Protein AF-A0A7C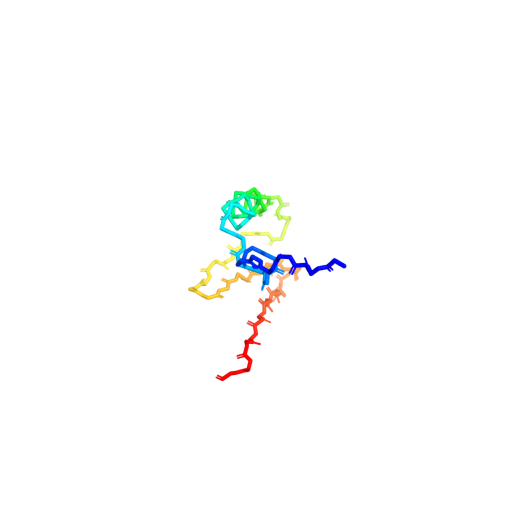4GWH9-F1 (afdb_monomer_lite)

Radius of gyration: 17.71 Å; chains: 1; bounding box: 30×23×53 Å

Structure (mmCIF, N/CA/C/O backbone):
data_AF-A0A7C4GWH9-F1
#
_entry.id   AF-A0A7C4GWH9-F1
#
loop_
_atom_site.group_PDB
_atom_site.id
_atom_site.type_symbol
_atom_site.label_atom_id
_atom_site.label_alt_id
_atom_site.label_comp_id
_atom_site.label_asym_id
_atom_site.label_entity_id
_atom_site.label_seq_id
_atom_site.pdbx_PDB_ins_code
_atom_site.Cartn_x
_atom_site.Cartn_y
_atom_site.Cartn_z
_atom_site.occupancy
_atom_site.B_iso_or_equiv
_atom_site.auth_seq_id
_atom_site.auth_comp_id
_atom_site.auth_asym_id
_atom_site.auth_atom_id
_atom_site.pdbx_PDB_model_num
ATOM 1 N N . MET A 1 1 ? 12.632 15.774 -36.053 1.00 53.69 1 MET A N 1
ATOM 2 C CA . MET A 1 1 ? 13.335 14.636 -35.421 1.00 53.69 1 MET A CA 1
ATOM 3 C C . MET A 1 1 ? 12.301 13.637 -34.931 1.00 53.69 1 MET A C 1
ATOM 5 O O . MET A 1 1 ? 11.361 14.059 -34.270 1.00 53.69 1 MET A O 1
ATOM 9 N N . SER A 1 2 ? 12.422 12.352 -35.272 1.00 72.44 2 SER A N 1
ATOM 10 C CA . SER A 1 2 ? 11.529 11.316 -34.740 1.00 72.44 2 SER A CA 1
ATOM 11 C C . SER A 1 2 ? 11.860 11.057 -33.268 1.00 72.44 2 SER A C 1
ATOM 13 O O . SER A 1 2 ? 13.011 10.816 -32.902 1.00 72.44 2 SER A O 1
ATOM 15 N N . ARG A 1 3 ? 10.855 11.151 -32.392 1.00 76.44 3 ARG A N 1
ATOM 16 C CA . ARG A 1 3 ? 11.018 10.849 -30.966 1.00 76.44 3 ARG A CA 1
ATOM 17 C C . ARG A 1 3 ? 11.122 9.330 -30.826 1.00 76.44 3 ARG A C 1
ATOM 19 O O . ARG A 1 3 ? 10.211 8.616 -31.233 1.00 76.44 3 ARG A O 1
ATOM 26 N N . LYS A 1 4 ? 12.238 8.829 -30.291 1.00 83.06 4 LYS A N 1
ATOM 27 C CA . LYS A 1 4 ? 12.407 7.396 -30.008 1.00 83.06 4 LYS A CA 1
ATOM 28 C C . LYS A 1 4 ? 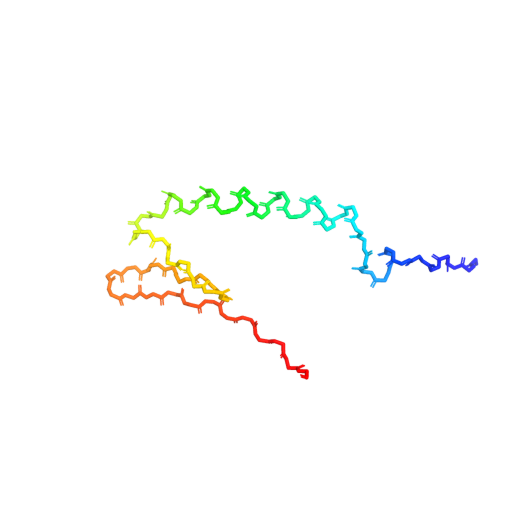11.377 6.999 -28.945 1.00 83.06 4 LYS A C 1
ATOM 30 O O . LYS A 1 4 ? 11.479 7.442 -27.804 1.00 83.06 4 LYS A O 1
ATOM 35 N N . ILE A 1 5 ? 10.375 6.210 -29.326 1.00 85.50 5 ILE A N 1
ATOM 36 C CA . ILE A 1 5 ? 9.395 5.665 -28.384 1.00 85.50 5 ILE A CA 1
ATOM 37 C C . ILE A 1 5 ? 10.079 4.519 -27.644 1.00 85.50 5 ILE A C 1
ATOM 39 O O . ILE A 1 5 ? 10.506 3.542 -28.256 1.00 85.50 5 ILE A O 1
ATOM 43 N N . THR A 1 6 ? 10.222 4.660 -26.332 1.00 88.31 6 THR A N 1
ATOM 44 C CA . THR A 1 6 ? 10.722 3.600 -25.455 1.00 88.31 6 THR A CA 1
ATOM 45 C C . THR A 1 6 ? 9.584 3.083 -24.587 1.00 88.31 6 THR A C 1
ATOM 47 O O . THR A 1 6 ? 8.604 3.782 -24.339 1.00 88.31 6 THR A O 1
ATOM 50 N N . TYR A 1 7 ? 9.716 1.853 -24.097 1.00 84.50 7 TYR A N 1
ATOM 51 C CA . TYR A 1 7 ? 8.718 1.243 -23.216 1.00 84.50 7 TYR A CA 1
ATOM 52 C C . TYR A 1 7 ? 8.532 2.032 -21.903 1.00 84.50 7 TYR A C 1
ATOM 54 O O . TYR A 1 7 ? 7.422 2.178 -21.396 1.00 84.50 7 TYR A O 1
ATOM 62 N N . ALA A 1 8 ? 9.617 2.631 -21.402 1.00 89.06 8 ALA A N 1
ATOM 63 C CA . ALA A 1 8 ? 9.567 3.566 -20.283 1.00 89.06 8 ALA A CA 1
ATOM 64 C C . ALA A 1 8 ? 8.769 4.838 -20.629 1.00 89.06 8 ALA A C 1
ATOM 66 O O . ALA A 1 8 ? 7.937 5.277 -19.839 1.00 89.06 8 ALA A O 1
ATOM 67 N N . ALA A 1 9 ? 8.945 5.387 -21.838 1.00 87.00 9 ALA A N 1
ATOM 68 C CA . ALA A 1 9 ? 8.256 6.601 -22.282 1.00 87.00 9 ALA A CA 1
ATOM 69 C C . ALA A 1 9 ? 6.732 6.438 -22.450 1.00 87.00 9 ALA A C 1
ATOM 71 O O . ALA A 1 9 ? 6.032 7.443 -22.533 1.00 87.00 9 ALA A O 1
ATOM 72 N N . VAL A 1 10 ? 6.215 5.205 -22.476 1.00 89.19 10 VAL A N 1
ATOM 73 C CA . VAL A 1 10 ? 4.769 4.909 -22.502 1.00 89.19 10 VAL A CA 1
ATOM 74 C C . VAL A 1 10 ? 4.210 4.521 -21.126 1.00 89.19 10 VAL A C 1
ATOM 76 O O . VAL A 1 10 ? 3.106 3.996 -21.032 1.00 89.19 10 VAL A O 1
ATOM 79 N N . GLY A 1 11 ? 4.959 4.785 -20.048 1.00 85.88 11 GLY A N 1
ATOM 80 C CA . GLY A 1 11 ? 4.497 4.614 -18.667 1.00 85.88 11 GLY A CA 1
ATOM 81 C C . GLY A 1 11 ? 4.885 3.290 -18.008 1.00 85.88 11 GLY A C 1
ATOM 82 O O . GLY A 1 11 ? 4.472 3.033 -16.879 1.00 85.88 11 GLY A O 1
ATOM 83 N N . VAL A 1 12 ? 5.699 2.454 -18.665 1.00 87.56 12 VAL A N 1
ATOM 84 C CA . VAL A 1 12 ? 6.142 1.159 -18.118 1.00 87.56 12 VAL A CA 1
ATOM 85 C C . VAL A 1 12 ? 7.633 1.176 -17.775 1.00 87.56 12 VAL A C 1
ATOM 87 O O . VAL A 1 12 ? 8.413 0.294 -18.144 1.00 87.56 12 VAL A O 1
ATOM 90 N N . ASP A 1 13 ? 8.037 2.208 -17.041 1.00 93.69 13 ASP A N 1
ATOM 91 C CA . ASP A 1 13 ? 9.381 2.312 -16.485 1.00 93.69 13 ASP A CA 1
ATOM 92 C C . ASP A 1 13 ? 9.521 1.403 -15.249 1.00 93.69 13 ASP A C 1
ATOM 94 O O . ASP A 1 13 ? 8.899 1.606 -14.199 1.00 93.69 13 ASP A O 1
ATOM 98 N N . ARG A 1 14 ? 10.331 0.349 -15.388 1.00 90.62 14 ARG A N 1
ATOM 99 C CA . ARG A 1 14 ? 10.532 -0.665 -14.345 1.00 90.62 14 ARG A CA 1
ATOM 100 C C . ARG A 1 14 ? 11.409 -0.166 -13.201 1.00 90.62 14 ARG A C 1
ATOM 102 O O . ARG A 1 14 ? 11.178 -0.577 -12.062 1.00 90.62 14 ARG A O 1
ATOM 109 N N . GLU A 1 15 ? 12.380 0.693 -13.488 1.00 93.31 15 GLU A N 1
ATOM 110 C CA . GLU A 1 15 ? 13.276 1.253 -12.476 1.00 93.31 15 GLU A CA 1
ATOM 111 C C . GLU A 1 15 ? 12.509 2.247 -11.611 1.00 93.31 15 GLU A C 1
ATOM 113 O O . GLU A 1 15 ? 12.484 2.112 -10.384 1.00 93.31 15 GLU A O 1
ATOM 118 N N . LEU A 1 16 ? 11.753 3.144 -12.251 1.00 93.25 16 LEU A N 1
ATOM 119 C CA . LEU A 1 16 ? 10.868 4.075 -11.556 1.00 93.25 16 LEU A CA 1
ATOM 120 C C . LEU A 1 16 ? 9.834 3.333 -10.699 1.00 93.25 16 LEU A C 1
ATOM 122 O O . LEU A 1 16 ? 9.601 3.700 -9.547 1.00 93.25 16 LEU A O 1
ATOM 126 N N . ARG A 1 17 ? 9.244 2.243 -11.212 1.00 92.31 17 ARG A N 1
ATOM 127 C CA . ARG A 1 17 ? 8.322 1.396 -10.436 1.00 92.31 17 ARG A CA 1
ATOM 128 C C . ARG A 1 17 ? 8.992 0.795 -9.202 1.00 92.31 17 ARG A C 1
ATOM 130 O O . ARG A 1 17 ? 8.361 0.734 -8.144 1.00 92.31 17 ARG A O 1
ATOM 137 N N . ALA A 1 18 ? 10.218 0.294 -9.331 1.00 93.38 18 ALA A N 1
ATOM 138 C CA . ALA A 1 18 ? 10.944 -0.290 -8.209 1.00 93.38 18 ALA A CA 1
ATOM 139 C C . ALA A 1 18 ? 11.206 0.759 -7.121 1.00 93.38 18 ALA A C 1
ATOM 141 O O . ALA A 1 18 ? 10.958 0.478 -5.947 1.00 93.38 18 ALA A O 1
ATOM 142 N N . GLU A 1 19 ? 11.621 1.963 -7.514 1.00 93.81 19 GLU A N 1
ATOM 143 C CA . GLU A 1 19 ? 11.884 3.077 -6.601 1.00 93.81 19 GLU A CA 1
ATOM 144 C C . GLU A 1 19 ? 10.604 3.579 -5.921 1.00 93.81 19 GLU A C 1
ATOM 146 O O . GLU A 1 19 ? 10.539 3.659 -4.692 1.00 93.81 19 GLU A O 1
ATOM 151 N N . ALA A 1 20 ? 9.525 3.774 -6.683 1.00 91.06 20 ALA A N 1
ATOM 152 C CA . ALA A 1 20 ? 8.215 4.141 -6.144 1.00 91.06 20 ALA A CA 1
ATOM 153 C C . ALA A 1 20 ? 7.711 3.117 -5.111 1.00 91.06 20 ALA A C 1
ATOM 155 O O . ALA A 1 20 ? 7.199 3.482 -4.051 1.00 91.06 20 ALA A O 1
ATOM 156 N N . LYS A 1 21 ? 7.922 1.815 -5.350 1.00 90.81 21 LYS A N 1
ATOM 157 C CA . LYS A 1 21 ? 7.592 0.768 -4.369 1.00 90.81 21 LYS A CA 1
ATOM 158 C C . LYS A 1 21 ? 8.407 0.867 -3.079 1.00 90.81 21 LYS A C 1
ATOM 160 O O . LYS A 1 21 ? 7.923 0.402 -2.046 1.00 90.81 21 LYS A O 1
ATOM 165 N N . LYS A 1 22 ? 9.622 1.428 -3.100 1.00 92.31 22 LYS A N 1
ATOM 166 C CA . LYS A 1 22 ? 10.377 1.715 -1.867 1.00 92.31 22 LYS A CA 1
ATOM 167 C C . LYS A 1 22 ? 9.706 2.837 -1.081 1.00 92.31 22 LYS A C 1
ATOM 169 O O . LYS A 1 22 ? 9.458 2.658 0.109 1.00 92.31 22 LYS A O 1
ATOM 174 N N . ALA A 1 23 ? 9.324 3.922 -1.754 1.00 90.38 23 ALA A N 1
ATOM 175 C CA . ALA A 1 23 ? 8.606 5.037 -1.135 1.00 90.38 23 ALA A CA 1
ATOM 176 C C . ALA A 1 23 ? 7.264 4.598 -0.515 1.00 90.38 23 ALA A C 1
ATOM 178 O O . ALA A 1 23 ? 6.931 5.006 0.595 1.00 90.38 23 ALA A O 1
ATOM 179 N N . LEU A 1 24 ? 6.537 3.676 -1.157 1.00 88.44 24 LEU A N 1
ATOM 180 C CA . LEU A 1 24 ? 5.305 3.110 -0.589 1.00 88.44 24 LEU A CA 1
ATOM 181 C C . LEU A 1 24 ? 5.530 2.375 0.741 1.00 88.44 24 LEU A C 1
ATOM 183 O O . LEU A 1 24 ? 4.658 2.397 1.607 1.00 88.44 24 LEU A O 1
ATOM 187 N N . ARG A 1 25 ? 6.686 1.730 0.942 1.00 88.81 25 ARG A N 1
ATOM 188 C CA . ARG A 1 25 ? 7.006 1.100 2.236 1.00 88.81 25 ARG A CA 1
ATOM 189 C C . ARG A 1 25 ? 7.240 2.140 3.325 1.00 88.81 25 ARG A C 1
ATOM 191 O O . ARG A 1 25 ? 6.801 1.933 4.453 1.00 88.81 25 ARG A O 1
ATOM 198 N N . LEU A 1 26 ? 7.880 3.258 2.981 1.00 90.44 26 LEU A N 1
ATOM 199 C CA . LEU A 1 26 ? 8.045 4.382 3.899 1.00 90.44 26 LEU A CA 1
ATOM 200 C C . LEU A 1 26 ? 6.681 4.962 4.293 1.00 90.44 26 LEU A C 1
ATOM 202 O O . LEU A 1 26 ? 6.432 5.131 5.482 1.00 90.44 26 LEU A O 1
ATOM 206 N N . LEU A 1 27 ? 5.770 5.159 3.335 1.00 87.38 27 LEU A N 1
ATOM 207 C CA . LEU A 1 27 ? 4.394 5.577 3.620 1.00 87.38 27 LEU A CA 1
ATOM 208 C C . LEU A 1 27 ? 3.700 4.612 4.593 1.00 87.38 27 LEU A C 1
ATOM 210 O O . LEU A 1 27 ? 3.120 5.050 5.575 1.00 87.38 27 LEU A O 1
ATOM 214 N N . LYS A 1 28 ? 3.815 3.294 4.393 1.00 87.31 28 LYS A N 1
ATOM 215 C CA . LYS A 1 28 ? 3.248 2.315 5.339 1.00 87.31 28 LYS A CA 1
ATOM 216 C C . LYS A 1 28 ? 3.836 2.429 6.747 1.00 87.31 28 LYS A C 1
ATOM 218 O O . LYS A 1 28 ? 3.136 2.162 7.713 1.00 87.31 28 LYS A O 1
ATOM 223 N N . SER A 1 29 ? 5.097 2.835 6.895 1.00 89.62 29 SER A N 1
ATOM 224 C CA . SER A 1 29 ? 5.691 3.035 8.225 1.00 89.62 29 SER A CA 1
ATOM 225 C C . SER A 1 29 ? 5.127 4.245 8.974 1.00 89.62 29 SER A C 1
ATOM 227 O O . SER A 1 29 ? 5.204 4.271 10.201 1.00 89.62 29 SER A O 1
ATOM 229 N N . THR A 1 30 ? 4.536 5.229 8.281 1.00 89.12 30 THR A N 1
ATOM 230 C CA . THR A 1 30 ? 3.942 6.406 8.939 1.00 89.12 30 THR A CA 1
ATOM 231 C C . THR A 1 30 ? 2.604 6.095 9.600 1.00 89.12 30 THR A C 1
ATOM 233 O O . THR A 1 30 ? 2.160 6.847 10.460 1.00 89.12 30 THR A O 1
ATOM 236 N N . TYR A 1 31 ? 1.992 4.958 9.271 1.00 88.81 31 TYR A N 1
ATOM 237 C CA . TYR A 1 31 ? 0.714 4.498 9.819 1.00 88.81 31 TYR A CA 1
ATOM 238 C C . TYR A 1 31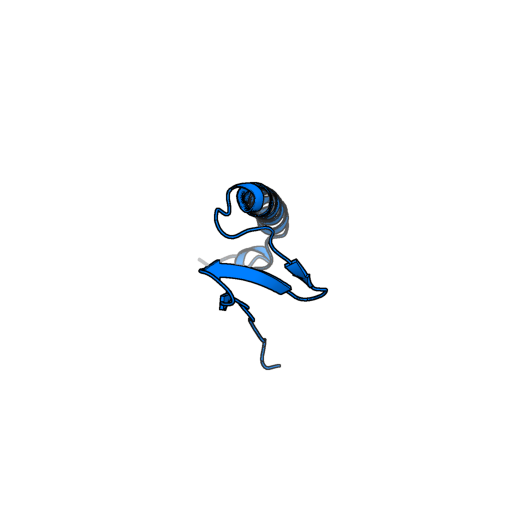 ? 0.732 4.371 11.346 1.00 88.81 31 TYR A C 1
ATOM 240 O O . TYR A 1 31 ? -0.271 4.637 12.000 1.00 88.81 31 TYR A O 1
ATOM 248 N N . ARG A 1 32 ? 1.905 4.081 11.927 1.00 88.31 32 ARG A N 1
ATOM 249 C CA . ARG A 1 32 ? 2.128 4.060 13.382 1.00 88.31 32 ARG A CA 1
ATOM 250 C C . ARG A 1 32 ? 1.875 5.402 14.080 1.00 88.31 32 ARG A C 1
ATOM 252 O O . ARG A 1 32 ? 1.757 5.435 15.295 1.00 88.31 32 ARG A O 1
ATOM 259 N N . PHE A 1 33 ? 1.867 6.505 13.331 1.00 89.38 33 PHE A N 1
ATOM 260 C CA . PHE A 1 33 ? 1.625 7.847 13.860 1.00 89.38 33 PHE A CA 1
ATOM 261 C C . PHE A 1 33 ? 0.133 8.220 13.878 1.00 89.38 33 PHE A C 1
ATOM 263 O O 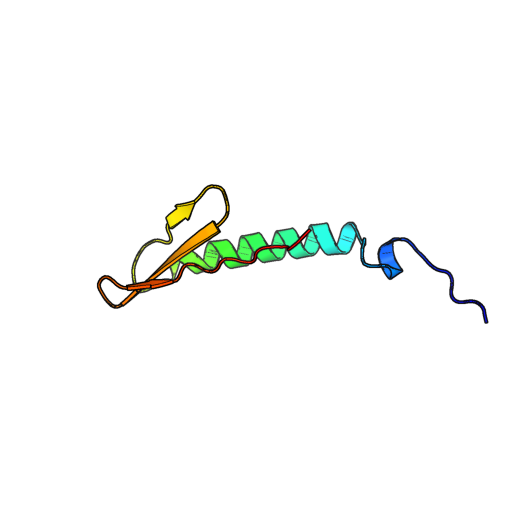. PHE A 1 33 ? -0.204 9.345 14.238 1.00 89.38 33 PHE A O 1
ATOM 270 N N . SER A 1 34 ? -0.761 7.305 13.488 1.00 86.88 34 SER A N 1
ATOM 271 C CA . SER A 1 34 ? -2.207 7.493 13.612 1.00 86.88 34 SER A CA 1
ATOM 272 C C . SER A 1 34 ? -2.603 7.683 15.078 1.00 86.88 34 SER A C 1
ATOM 274 O O . SER A 1 34 ? -2.382 6.805 15.910 1.00 86.88 34 SER A O 1
ATOM 276 N N . CYS A 1 35 ? -3.227 8.818 15.395 1.00 89.50 35 CYS A N 1
ATOM 277 C CA . CYS A 1 35 ? -3.776 9.083 16.727 1.00 89.50 35 CYS A CA 1
ATOM 278 C C . CYS A 1 35 ? -5.144 8.420 16.964 1.00 89.50 35 CYS A C 1
ATOM 280 O O . CYS A 1 35 ? -5.629 8.421 18.092 1.00 89.50 35 CYS A O 1
ATOM 282 N N . TYR A 1 36 ? -5.764 7.861 15.918 1.00 88.94 36 TYR A N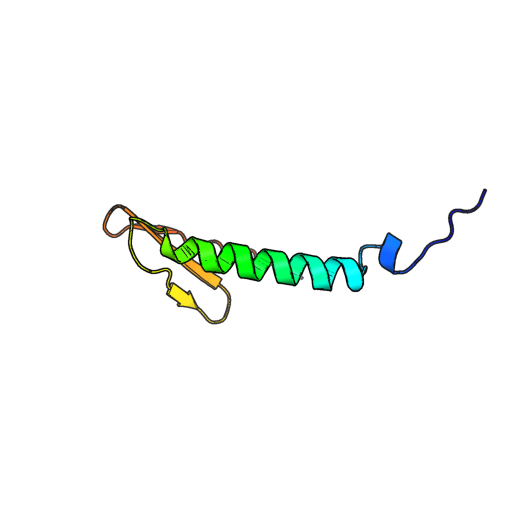 1
ATOM 283 C CA . TYR A 1 36 ? -7.100 7.260 15.976 1.00 88.94 36 TYR A CA 1
ATOM 284 C C . TYR A 1 36 ? -7.084 5.736 16.152 1.00 88.94 36 TYR A C 1
ATOM 286 O O . TYR A 1 36 ? -8.144 5.135 16.287 1.00 88.94 36 TYR A O 1
ATOM 294 N N . GLY A 1 37 ? -5.904 5.112 16.167 1.00 87.19 37 GLY A N 1
ATOM 295 C CA . GLY A 1 37 ? -5.738 3.667 16.317 1.00 87.19 37 GLY A CA 1
ATOM 296 C C . GLY A 1 37 ? -5.015 3.022 15.140 1.00 87.19 37 GLY A C 1
ATOM 297 O O . GLY A 1 37 ? -4.547 3.701 14.218 1.00 87.19 37 GLY A O 1
ATOM 298 N N . GLU A 1 38 ? -4.913 1.697 15.193 1.00 88.75 38 GLU A N 1
ATOM 299 C CA . GLU A 1 38 ? -4.225 0.901 14.180 1.00 88.75 38 GLU A CA 1
ATOM 300 C C . GLU A 1 38 ? -5.020 0.823 12.873 1.00 88.75 38 GLU A C 1
ATOM 302 O O . GLU A 1 38 ? -6.249 0.765 12.856 1.00 88.75 38 GLU A O 1
ATOM 307 N N . ILE A 1 39 ? -4.293 0.817 11.757 1.00 90.88 39 ILE A N 1
ATOM 308 C CA . ILE A 1 39 ? -4.873 0.670 10.421 1.00 90.88 39 ILE A CA 1
ATOM 309 C C . ILE A 1 39 ? -5.125 -0.809 10.147 1.00 90.88 39 ILE A C 1
ATOM 311 O O . ILE A 1 39 ? -4.214 -1.632 10.258 1.00 90.88 39 ILE A O 1
ATOM 315 N N . VAL A 1 40 ? -6.348 -1.133 9.732 1.00 89.94 40 VAL A N 1
ATOM 316 C CA . VAL A 1 40 ? -6.749 -2.504 9.409 1.00 89.94 40 VAL A CA 1
ATOM 317 C C . VAL A 1 40 ? -6.362 -2.802 7.964 1.00 89.94 40 VAL A C 1
ATOM 319 O O . VAL A 1 40 ? -6.819 -2.135 7.035 1.00 89.94 40 VAL A O 1
ATOM 322 N N . GLN A 1 41 ? -5.507 -3.806 7.768 1.00 89.06 41 GLN A N 1
ATOM 323 C CA . GLN A 1 41 ? -5.096 -4.263 6.441 1.00 89.06 41 GLN A CA 1
ATOM 324 C C . GLN A 1 41 ? -6.033 -5.370 5.960 1.00 89.06 41 GLN A C 1
ATOM 326 O O . GLN A 1 41 ? -6.096 -6.447 6.552 1.00 89.06 41 GLN A O 1
ATOM 331 N N . LEU A 1 42 ? -6.741 -5.104 4.869 1.00 87.00 42 LEU A N 1
ATOM 332 C CA . LEU A 1 42 ? -7.570 -6.071 4.161 1.00 87.00 42 LEU A CA 1
ATOM 333 C C . LEU A 1 42 ? -6.796 -6.634 2.955 1.00 87.00 42 LEU A C 1
ATOM 335 O O . LEU A 1 42 ? -5.810 -6.033 2.519 1.00 87.00 42 LEU A O 1
ATOM 339 N N . PRO A 1 43 ? -7.238 -7.756 2.355 1.00 84.62 43 PRO A N 1
ATOM 340 C CA . PRO A 1 43 ? -6.564 -8.339 1.192 1.00 84.62 43 PRO A CA 1
ATOM 341 C C . PRO A 1 43 ? -6.381 -7.375 0.007 1.00 84.62 43 PRO A C 1
ATOM 343 O O . PRO A 1 43 ? -5.405 -7.494 -0.732 1.00 84.62 43 PRO A O 1
ATOM 346 N N . PHE A 1 44 ? -7.292 -6.408 -0.157 1.00 80.81 44 PHE A N 1
ATOM 347 C CA . PHE A 1 44 ? -7.322 -5.492 -1.304 1.00 80.81 44 PHE A CA 1
ATOM 348 C C . PHE A 1 44 ? -7.257 -4.003 -0.933 1.00 80.81 44 PHE A C 1
ATOM 350 O O . PHE A 1 44 ? -7.294 -3.157 -1.822 1.00 80.81 44 PHE A O 1
ATOM 357 N N . GLY A 1 45 ? -7.133 -3.659 0.351 1.00 84.88 45 GLY A N 1
ATOM 358 C CA . GLY A 1 45 ? -7.233 -2.269 0.796 1.00 84.88 45 GLY A CA 1
ATOM 359 C C . GLY A 1 45 ? -6.824 -2.068 2.249 1.00 84.88 45 GLY A C 1
ATOM 360 O O . GLY A 1 45 ? -6.510 -3.020 2.959 1.00 84.88 45 GLY A O 1
ATOM 361 N N . ASN A 1 46 ? -6.815 -0.811 2.684 1.00 89.25 46 ASN A N 1
ATOM 362 C CA . ASN A 1 46 ? -6.572 -0.448 4.076 1.00 89.25 46 ASN A CA 1
ATOM 363 C C . ASN A 1 46 ? -7.750 0.381 4.580 1.00 89.25 46 ASN A C 1
ATOM 365 O O . ASN A 1 46 ? -8.153 1.329 3.907 1.00 89.25 46 ASN A O 1
ATOM 369 N N . VAL A 1 47 ? -8.219 0.071 5.785 1.00 91.06 47 VAL A N 1
ATOM 370 C CA . VAL A 1 47 ? -9.243 0.852 6.480 1.00 91.06 47 VAL A CA 1
ATOM 371 C C . VAL A 1 47 ? -8.570 1.690 7.560 1.00 91.06 47 VAL A C 1
ATOM 373 O O . VAL A 1 47 ? -7.876 1.165 8.437 1.00 91.06 47 VAL A O 1
ATOM 376 N N . PHE A 1 48 ? -8.759 3.005 7.484 1.00 91.56 48 PHE A N 1
ATOM 377 C CA . PHE A 1 48 ? -8.149 3.974 8.387 1.00 91.56 48 PHE A CA 1
ATOM 378 C C . PHE A 1 48 ? -9.154 4.397 9.462 1.00 91.56 48 PHE A C 1
ATOM 380 O O . PHE A 1 48 ? -10.228 4.889 9.113 1.00 91.56 48 PHE A O 1
ATOM 387 N N . PRO A 1 49 ? -8.839 4.263 10.760 1.00 91.81 49 PRO A N 1
ATOM 388 C CA . PRO A 1 49 ? -9.697 4.802 11.805 1.00 91.81 49 PRO A CA 1
ATOM 389 C C . PRO A 1 49 ? -9.703 6.333 11.745 1.00 91.81 49 PRO A C 1
ATOM 391 O O . PRO A 1 49 ? -8.664 6.971 11.560 1.00 91.81 49 PRO A O 1
ATOM 394 N N . PHE A 1 50 ? -10.880 6.931 11.900 1.00 88.31 50 PHE A N 1
ATOM 395 C CA . PHE A 1 50 ? -11.068 8.372 11.807 1.00 88.31 50 PHE A CA 1
ATOM 396 C C . PHE A 1 50 ? -12.167 8.835 12.765 1.00 88.31 50 PHE A C 1
ATOM 398 O O . PHE A 1 50 ? -13.307 8.995 12.360 1.00 88.31 50 PHE A O 1
ATOM 405 N N . ARG A 1 51 ? -11.793 9.126 14.020 1.00 87.06 51 ARG A N 1
ATOM 406 C CA . ARG A 1 51 ? -12.656 9.652 15.102 1.00 87.06 51 ARG A CA 1
ATOM 407 C C . ARG A 1 51 ? -13.804 8.720 15.531 1.00 87.06 51 ARG A C 1
ATOM 409 O O . ARG A 1 51 ? -14.797 8.574 14.832 1.00 87.06 51 ARG A O 1
ATOM 416 N N . GLY A 1 52 ? -13.751 8.250 16.781 1.00 85.88 52 GLY A N 1
ATOM 417 C CA . GLY A 1 52 ? -14.813 7.410 17.350 1.00 85.88 52 GLY A CA 1
ATOM 418 C C . GLY A 1 52 ? -15.023 6.153 16.505 1.00 85.88 52 GLY A C 1
ATOM 419 O O . GLY A 1 52 ? -14.044 5.533 16.103 1.00 85.88 52 GLY A O 1
ATOM 420 N N . ASP A 1 53 ? -16.278 5.850 16.180 1.00 88.44 53 ASP A N 1
ATOM 421 C CA . ASP A 1 53 ? -16.670 4.679 15.381 1.00 88.44 53 ASP A CA 1
ATOM 422 C C . ASP A 1 53 ? -16.669 4.941 13.859 1.00 88.44 53 ASP A C 1
ATOM 424 O O . ASP A 1 53 ? -17.290 4.209 13.088 1.00 88.44 53 ASP A O 1
ATOM 428 N N . CYS A 1 54 ? -16.002 6.006 13.405 1.00 90.94 54 CYS A N 1
ATOM 429 C CA . CYS A 1 54 ? -15.891 6.341 11.990 1.00 90.94 54 CYS A CA 1
ATOM 430 C C . CYS A 1 54 ? -14.582 5.807 11.391 1.00 90.94 54 CYS A C 1
ATOM 432 O O . CYS A 1 54 ? -13.505 5.889 11.987 1.00 90.94 54 CYS A O 1
ATOM 434 N N . TYR A 1 55 ? -14.679 5.299 10.165 1.00 91.75 55 TYR A N 1
ATOM 435 C CA . TYR A 1 55 ? -13.572 4.693 9.433 1.00 91.75 55 TYR A CA 1
ATOM 436 C C . TYR A 1 55 ? -13.576 5.176 7.982 1.00 91.75 55 TYR A C 1
ATOM 438 O O . TYR A 1 55 ? -14.634 5.394 7.393 1.00 91.75 55 TYR A O 1
ATOM 446 N N . LEU A 1 56 ? -12.388 5.341 7.408 1.00 90.44 56 LEU A N 1
ATOM 447 C CA . LEU A 1 56 ? -12.187 5.675 6.005 1.00 90.44 56 LEU A CA 1
ATOM 448 C C . LEU A 1 56 ? -11.710 4.432 5.262 1.00 90.44 56 LEU A C 1
ATOM 450 O O . LEU A 1 56 ? -10.623 3.921 5.533 1.00 90.44 56 LEU A O 1
ATOM 454 N N . ASP A 1 57 ? -12.513 3.987 4.305 1.00 89.75 57 ASP A N 1
ATOM 455 C CA . ASP A 1 57 ? -12.141 2.961 3.338 1.00 89.75 57 ASP A CA 1
ATOM 456 C C . ASP A 1 57 ? -11.938 3.625 1.972 1.00 89.75 57 ASP A C 1
ATOM 458 O O . ASP A 1 57 ? -12.861 4.209 1.400 1.00 89.75 57 ASP A O 1
ATOM 462 N N . LEU A 1 58 ? -10.695 3.622 1.490 1.00 82.50 58 LEU A N 1
ATOM 463 C CA . LEU A 1 58 ? -10.316 4.259 0.231 1.00 82.50 58 LEU A CA 1
ATOM 464 C C . LEU A 1 58 ? -10.175 3.186 -0.841 1.00 82.50 58 LEU A C 1
ATOM 466 O O . LEU A 1 58 ? -9.126 2.550 -0.967 1.00 82.50 58 LEU A O 1
ATOM 470 N N . VAL A 1 59 ? -11.230 3.020 -1.631 1.00 77.94 59 VAL A N 1
ATOM 471 C CA . VAL A 1 59 ? -11.275 2.053 -2.727 1.00 77.94 59 VAL A CA 1
ATOM 472 C C . VAL A 1 59 ? -11.046 2.773 -4.052 1.00 77.94 59 VAL A C 1
ATOM 474 O O . VAL A 1 59 ? -11.655 3.803 -4.336 1.00 77.94 59 VAL A O 1
ATOM 477 N N . ILE A 1 60 ? -10.148 2.230 -4.872 1.00 69.19 60 ILE A N 1
ATOM 478 C CA . ILE A 1 60 ? -9.978 2.634 -6.268 1.00 69.19 60 ILE A CA 1
ATOM 479 C C . ILE A 1 60 ? -10.305 1.409 -7.109 1.00 69.19 60 ILE A C 1
ATOM 481 O O . ILE A 1 60 ? -9.535 0.449 -7.129 1.00 69.19 60 ILE A O 1
ATOM 485 N N . GLU A 1 61 ? -11.439 1.445 -7.797 1.00 70.12 61 GLU A N 1
ATOM 486 C CA . GLU A 1 61 ? -11.840 0.389 -8.723 1.00 70.12 61 GLU A CA 1
ATOM 487 C C . GLU A 1 61 ? -11.484 0.789 -10.154 1.00 70.12 61 GLU A C 1
ATOM 489 O O . GLU A 1 61 ? -11.773 1.898 -10.607 1.00 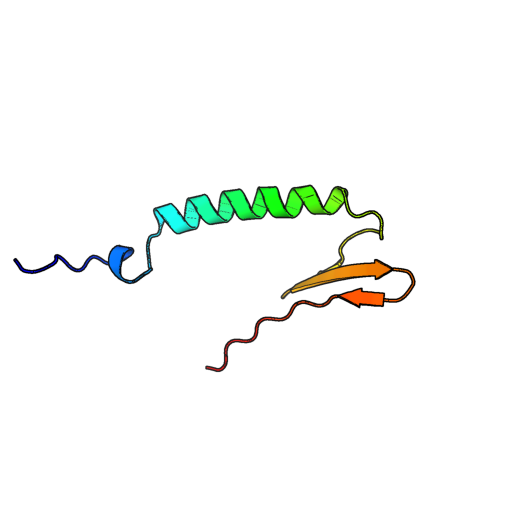70.12 61 GLU A O 1
ATOM 494 N N . GLY A 1 62 ? -10.829 -0.120 -10.873 1.00 73.50 62 GLY A N 1
ATOM 495 C CA . GLY A 1 62 ? -10.688 -0.004 -12.317 1.00 73.50 62 GLY A CA 1
ATOM 496 C C . GLY A 1 62 ? -11.930 -0.582 -12.980 1.00 73.50 62 GLY A C 1
ATOM 497 O O . GLY A 1 62 ? -12.248 -1.744 -12.750 1.00 73.50 62 GLY A O 1
ATOM 498 N N . VAL A 1 63 ? -12.612 0.203 -13.812 1.00 63.31 63 VAL A N 1
ATOM 499 C CA . VAL A 1 63 ? -13.639 -0.333 -14.713 1.00 63.31 63 VAL A CA 1
ATOM 500 C C . VAL A 1 63 ? -12.918 -0.879 -15.945 1.00 63.31 63 VAL A C 1
ATOM 502 O O . VAL A 1 63 ? -12.267 -0.112 -16.659 1.00 63.31 63 VAL A O 1
ATOM 505 N N . GLY A 1 64 ? -12.984 -2.194 -16.156 1.00 45.03 64 GLY A N 1
ATOM 506 C CA . GLY A 1 64 ? -12.318 -2.894 -17.256 1.00 45.03 64 GLY A CA 1
ATOM 507 C C . GLY A 1 64 ? -12.933 -4.255 -17.515 1.00 45.03 64 GLY A C 1
ATOM 508 O O . GLY A 1 64 ? -12.916 -5.074 -16.573 1.00 45.03 64 GLY A O 1
#

pLDDT: mean 85.8, std 8.99, range [45.03, 93.81]

Secondary structure (DSSP, 8-state):
------TGGGT--HHHHHHHHHHHHHHHHHGGG-TT-PPEEPSS-EEEE-STT-EEE-------

Sequence (64 aa):
MSRKITYAAVGVDRELRAEAKKALRLLKSTYRFSCYGEIVQLPFGNVFPFRGDCYLDLVIEGVG

Foldseek 3Di:
DDDPDDPVNVPPDPVVVVVVVVVVVVVVVCQVVDPQDHWDDDPQFIWAGDPDPDIDTDDDDDDD